Protein AF-A0A6G6K935-F1 (afdb_monomer_lite)

Sequence (122 aa):
MTDWNPKEVAKFFATAPEMPYEEDAEFRFQFQVREAHAELRVSPFNELVLVTLWITKPEECLAHWAFDCVRIRICEDEDEDEDYLAMESTTERRPGALQNSFAIAKRDDIYSIHAGSMRTPA

Radius of gyration: 14.2 Å; chains: 1; bounding box: 38×35×36 Å

Secondary structure (DSSP, 8-state):
-----HHHHHHHHT----PPPSSS--EEEEEEETTEEEEEEEEEETTEEEEEEEEEETTEEEEEEEEEESEEEEE--TTTS-EEEEEE--S---TT-S-SEEEEEEETTEEEEEES------

pLDDT: mean 74.0, std 15.85, range [31.44, 91.81]

Foldseek 3Di:
DAPDDLVVVCVVLVHDFPADDPDFGKTWGWAAADQWIKIWIWTDDPQWIWIKMWTDDPVDTPDIDIDTWRYWDWDDDPPPQKIKTKTADPPDDPPPHDFGIKIWIDDPRHIDIGTHDPPPDD

Structure (mmCIF, N/CA/C/O backbone):
data_AF-A0A6G6K935-F1
#
_entry.id   AF-A0A6G6K935-F1
#
loop_
_atom_site.group_PDB
_atom_site.id
_atom_site.type_symbol
_atom_site.label_atom_id
_atom_site.label_alt_id
_atom_site.label_comp_id
_atom_site.label_asym_id
_atom_site.label_entity_id
_atom_site.label_seq_id
_atom_site.pdbx_PDB_ins_code
_atom_site.Cartn_x
_atom_site.Cartn_y
_atom_site.Cartn_z
_atom_site.occupancy
_atom_site.B_iso_or_equiv
_atom_site.auth_seq_id
_atom_site.auth_comp_id
_atom_site.auth_asym_id
_atom_site.auth_atom_id
_atom_site.pdbx_PDB_model_num
ATOM 1 N N . MET A 1 1 ? 9.578 0.826 -17.542 1.00 50.34 1 MET A N 1
ATOM 2 C CA . MET A 1 1 ? 9.761 1.688 -16.357 1.00 50.34 1 MET A CA 1
ATOM 3 C C . MET A 1 1 ? 8.423 1.772 -15.655 1.00 50.34 1 MET A C 1
ATOM 5 O O . MET A 1 1 ? 7.438 2.080 -16.315 1.00 50.34 1 MET A O 1
ATOM 9 N N . THR A 1 2 ? 8.370 1.401 -14.381 1.00 57.56 2 THR A N 1
ATOM 10 C CA . THR A 1 2 ? 7.167 1.525 -13.553 1.00 57.56 2 THR A CA 1
ATOM 11 C C . THR A 1 2 ? 6.910 3.003 -13.278 1.00 57.56 2 THR A C 1
ATOM 13 O O . THR A 1 2 ? 7.777 3.683 -12.735 1.00 57.56 2 THR A O 1
ATOM 16 N N . ASP A 1 3 ? 5.752 3.494 -13.696 1.00 67.69 3 ASP A N 1
ATOM 17 C CA . ASP A 1 3 ? 5.346 4.892 -13.560 1.00 67.69 3 ASP A CA 1
ATOM 18 C C . ASP A 1 3 ? 4.768 5.094 -12.154 1.00 67.69 3 ASP A C 1
ATOM 20 O O . ASP A 1 3 ? 3.588 4.836 -11.928 1.00 67.69 3 ASP A O 1
ATOM 24 N N . TRP A 1 4 ? 5.627 5.389 -11.175 1.00 78.94 4 TRP A N 1
ATOM 25 C CA . TRP A 1 4 ? 5.208 5.724 -9.815 1.00 78.94 4 TRP A CA 1
ATOM 26 C C . TRP A 1 4 ? 6.165 6.733 -9.179 1.00 78.94 4 TRP A C 1
ATOM 28 O O . TRP A 1 4 ? 7.361 6.752 -9.481 1.00 78.94 4 TRP A O 1
ATOM 38 N N . ASN A 1 5 ? 5.639 7.561 -8.277 1.00 82.81 5 ASN A N 1
ATOM 39 C CA . ASN A 1 5 ? 6.396 8.599 -7.590 1.00 82.81 5 ASN A CA 1
ATOM 40 C C . ASN A 1 5 ? 6.215 8.473 -6.068 1.00 82.81 5 ASN A C 1
ATOM 42 O O . ASN A 1 5 ? 5.120 8.731 -5.559 1.00 82.81 5 ASN A O 1
ATOM 46 N N . PRO A 1 6 ? 7.270 8.143 -5.302 1.00 81.88 6 PRO A N 1
ATOM 47 C CA . PRO A 1 6 ? 7.160 7.962 -3.855 1.00 81.88 6 PRO A CA 1
ATOM 48 C C . PRO A 1 6 ? 6.698 9.225 -3.119 1.00 81.88 6 PRO A C 1
ATOM 50 O O . PRO A 1 6 ? 6.083 9.115 -2.062 1.00 81.88 6 PRO A O 1
ATOM 53 N N . LYS A 1 7 ? 6.943 10.427 -3.666 1.00 83.19 7 LYS A N 1
ATOM 54 C CA . LYS A 1 7 ? 6.465 11.682 -3.062 1.00 83.19 7 LYS A CA 1
ATOM 55 C C . LYS A 1 7 ? 4.952 11.836 -3.173 1.00 83.19 7 LYS A C 1
ATOM 57 O O . LYS A 1 7 ? 4.332 12.357 -2.252 1.00 83.19 7 LYS A O 1
ATOM 62 N N . GLU A 1 8 ? 4.366 11.394 -4.281 1.00 85.38 8 GLU A N 1
ATOM 63 C CA . GLU A 1 8 ? 2.916 11.441 -4.475 1.00 85.38 8 GLU A CA 1
ATOM 64 C C . GLU A 1 8 ? 2.227 10.397 -3.594 1.00 85.38 8 GLU A C 1
ATOM 66 O O . GLU A 1 8 ? 1.247 10.714 -2.928 1.00 85.38 8 GLU A O 1
ATOM 71 N N . VAL A 1 9 ? 2.810 9.199 -3.471 1.00 86.44 9 VAL A N 1
ATOM 72 C CA . VAL A 1 9 ? 2.328 8.169 -2.532 1.00 86.44 9 VAL A CA 1
ATOM 73 C C . VAL A 1 9 ? 2.436 8.646 -1.076 1.00 86.44 9 VAL A C 1
ATOM 75 O O . VAL A 1 9 ? 1.494 8.493 -0.304 1.00 86.44 9 VAL A O 1
ATOM 78 N N . ALA A 1 10 ? 3.537 9.305 -0.695 1.00 85.50 10 ALA A N 1
ATOM 79 C CA . ALA A 1 10 ? 3.672 9.908 0.634 1.00 85.50 10 ALA A CA 1
ATOM 80 C C . ALA A 1 10 ? 2.612 10.996 0.889 1.00 85.50 10 ALA A C 1
ATOM 82 O O . ALA A 1 10 ? 2.045 11.063 1.981 1.00 85.50 10 ALA A O 1
ATOM 83 N N . LYS A 1 11 ? 2.314 11.825 -0.125 1.00 85.69 11 LYS A N 1
ATOM 84 C CA . LYS A 1 11 ? 1.252 12.842 -0.064 1.00 85.69 11 LYS A CA 1
ATOM 85 C C . LYS A 1 11 ? -0.120 12.195 0.142 1.00 85.69 11 LYS A C 1
ATOM 87 O O . LYS A 1 11 ? -0.864 12.668 0.997 1.00 85.69 11 LYS A O 1
ATOM 92 N N . PHE A 1 12 ? -0.422 11.111 -0.576 1.00 86.31 12 PHE A N 1
ATOM 93 C CA . PHE A 1 12 ? -1.666 10.350 -0.425 1.00 86.31 12 PHE A CA 1
ATOM 94 C C . PHE A 1 12 ? -1.874 9.895 1.029 1.00 86.31 12 PHE A C 1
ATOM 96 O O . PHE A 1 12 ? -2.902 10.203 1.640 1.00 86.31 12 PHE A O 1
ATOM 103 N N . PHE A 1 13 ? -0.855 9.266 1.627 1.00 86.56 13 PHE A N 1
ATOM 104 C CA . PHE A 1 13 ? -0.921 8.787 3.011 1.00 86.56 13 PHE A CA 1
ATOM 105 C C . PHE A 1 13 ? -0.788 9.883 4.081 1.00 86.56 13 PHE A C 1
ATOM 107 O O . PHE A 1 13 ? -0.928 9.591 5.267 1.00 86.56 13 PHE A O 1
ATOM 114 N N . ALA A 1 14 ? -0.521 11.136 3.690 1.00 83.62 14 ALA A N 1
ATOM 115 C CA . ALA A 1 14 ? -0.156 12.228 4.597 1.00 83.62 14 ALA A CA 1
ATOM 116 C C . ALA A 1 14 ? 1.016 11.868 5.541 1.00 83.62 14 ALA A C 1
ATOM 118 O O . ALA A 1 14 ? 1.120 12.375 6.659 1.00 83.62 14 ALA A O 1
ATOM 119 N N . THR A 1 15 ? 1.915 10.993 5.086 1.00 75.75 15 THR A N 1
ATOM 120 C CA . THR A 1 15 ? 3.090 10.544 5.840 1.00 75.75 15 THR A CA 1
ATOM 1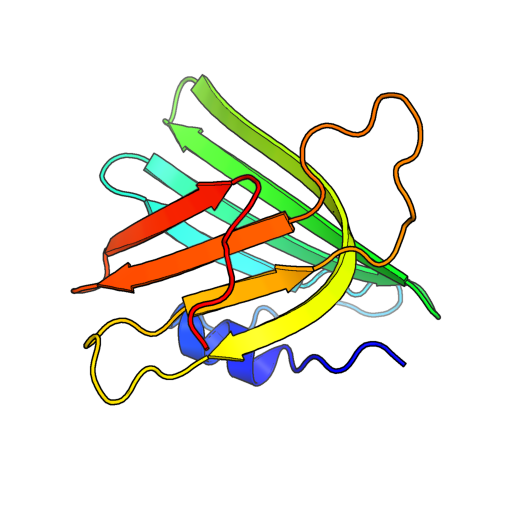21 C C . THR A 1 15 ? 4.324 11.334 5.427 1.00 75.75 15 THR A C 1
ATOM 123 O O . THR A 1 15 ? 4.506 11.647 4.248 1.00 75.75 15 THR A O 1
ATOM 126 N N . ALA A 1 16 ? 5.221 11.614 6.375 1.00 63.59 16 ALA A N 1
ATOM 127 C CA . ALA A 1 16 ? 6.549 12.105 6.026 1.00 63.59 16 ALA A CA 1
ATOM 128 C C . ALA A 1 16 ? 7.269 11.040 5.175 1.00 63.59 16 ALA A C 1
ATOM 130 O O . ALA A 1 16 ? 7.180 9.857 5.506 1.00 63.59 16 ALA A O 1
ATOM 131 N N . PRO A 1 17 ? 7.966 11.415 4.089 1.00 55.97 17 PRO A N 1
ATOM 132 C CA . PRO A 1 17 ? 8.732 10.450 3.320 1.00 55.97 17 PRO A CA 1
ATOM 133 C C . PRO A 1 17 ? 9.874 9.928 4.196 1.00 55.97 17 PRO A C 1
ATOM 135 O O . PRO A 1 17 ? 10.844 10.647 4.448 1.00 55.97 17 PRO A O 1
ATOM 138 N N . GLU A 1 18 ? 9.768 8.686 4.666 1.00 61.12 18 GLU A N 1
ATOM 139 C CA . GLU A 1 18 ? 10.925 7.959 5.181 1.00 61.12 18 GLU A CA 1
ATOM 140 C C . GLU A 1 18 ? 11.854 7.728 3.985 1.00 61.12 18 GLU A C 1
ATOM 142 O O . GLU A 1 18 ? 11.595 6.882 3.131 1.00 61.12 18 GLU A O 1
ATOM 147 N N . MET A 1 19 ? 12.880 8.575 3.836 1.00 56.97 19 MET A N 1
ATOM 148 C CA . MET A 1 19 ? 13.851 8.411 2.757 1.00 56.97 19 MET A CA 1
ATOM 149 C C . MET A 1 19 ? 14.629 7.113 2.995 1.00 56.97 19 MET A C 1
ATOM 151 O O . MET A 1 19 ? 15.218 6.967 4.071 1.00 56.97 19 MET A O 1
ATOM 155 N N . PRO A 1 20 ? 14.660 6.184 2.027 1.00 59.00 20 PRO A N 1
ATOM 156 C CA . PRO A 1 20 ? 15.445 4.974 2.180 1.00 59.00 20 PRO A CA 1
ATOM 157 C C . PRO A 1 20 ? 16.942 5.301 2.262 1.00 59.00 20 PRO A C 1
ATOM 159 O O . PRO A 1 20 ? 17.441 6.189 1.567 1.00 59.00 20 PRO A O 1
ATOM 162 N N . TYR A 1 21 ? 17.655 4.557 3.109 1.00 48.34 21 TYR A N 1
ATOM 163 C CA . TYR A 1 21 ? 19.112 4.445 3.041 1.00 48.34 21 TYR A CA 1
ATOM 164 C C . TYR A 1 21 ? 19.490 3.672 1.760 1.00 48.34 21 TYR A C 1
ATOM 166 O O . TYR A 1 21 ? 18.737 2.810 1.316 1.00 48.34 21 TYR A O 1
ATOM 174 N N . GLU A 1 22 ? 20.609 4.042 1.135 1.00 59.47 22 GLU A N 1
ATOM 175 C CA . GLU A 1 22 ? 21.026 3.616 -0.211 1.00 59.47 22 GLU A CA 1
ATOM 176 C C . GLU A 1 22 ? 21.043 2.086 -0.466 1.00 59.47 22 GLU A C 1
ATOM 178 O O . GLU A 1 22 ? 21.211 1.275 0.440 1.00 59.47 22 GLU A O 1
ATOM 183 N N . GLU A 1 23 ? 20.916 1.755 -1.760 1.00 52.12 23 GLU A N 1
ATOM 184 C CA . GLU A 1 23 ? 21.012 0.458 -2.471 1.00 52.12 23 GLU A CA 1
ATOM 185 C C . GLU A 1 23 ? 19.824 -0.525 -2.403 1.00 52.12 23 GLU A C 1
ATOM 187 O O . GLU A 1 23 ? 19.498 -1.094 -3.443 1.00 52.12 23 GLU A O 1
ATOM 192 N N . ASP A 1 24 ? 19.077 -0.612 -1.298 1.00 57.94 24 ASP A N 1
ATOM 193 C CA . ASP A 1 24 ? 17.852 -1.438 -1.186 1.00 57.94 24 ASP A CA 1
ATOM 194 C C . ASP A 1 24 ? 16.634 -0.563 -0.853 1.00 57.94 24 ASP A C 1
ATOM 196 O O . ASP A 1 24 ? 16.039 -0.673 0.219 1.00 57.94 24 ASP A O 1
ATOM 200 N N . ALA A 1 25 ? 16.300 0.373 -1.746 1.00 72.56 25 ALA A N 1
ATOM 201 C CA . ALA A 1 25 ? 15.385 1.480 -1.466 1.00 72.56 25 ALA A CA 1
ATOM 202 C C . ALA A 1 25 ? 13.912 1.064 -1.244 1.00 72.56 25 ALA A C 1
ATOM 204 O O . ALA A 1 25 ? 13.049 1.348 -2.065 1.00 72.56 25 ALA A O 1
ATOM 205 N N . GLU A 1 26 ? 13.600 0.407 -0.128 1.00 82.69 26 GLU A N 1
ATOM 206 C CA . GLU A 1 26 ? 12.236 0.124 0.316 1.00 82.69 26 GLU A CA 1
ATOM 207 C C . GLU A 1 26 ? 11.591 1.393 0.885 1.00 82.69 26 GLU A C 1
ATOM 209 O O . GLU A 1 26 ? 12.075 1.990 1.847 1.00 82.69 26 GLU A O 1
ATOM 214 N N . PHE A 1 27 ? 10.462 1.792 0.306 1.00 84.56 27 PHE A N 1
ATOM 215 C CA . PHE A 1 27 ? 9.638 2.884 0.807 1.00 84.56 27 PHE A CA 1
ATOM 216 C C . PHE A 1 27 ? 8.547 2.319 1.704 1.00 84.56 27 PHE A C 1
ATOM 218 O O . PHE A 1 27 ? 7.800 1.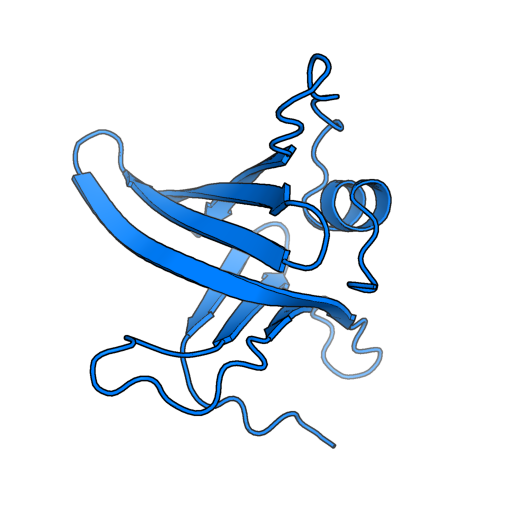438 1.280 1.00 84.56 27 PHE A O 1
ATOM 225 N N . ARG A 1 28 ? 8.441 2.838 2.928 1.00 88.19 28 ARG A N 1
ATOM 226 C CA . ARG A 1 28 ? 7.458 2.402 3.924 1.00 88.19 28 ARG A CA 1
ATOM 227 C C . ARG A 1 28 ? 6.425 3.500 4.152 1.00 88.19 28 ARG A C 1
ATOM 229 O O . ARG A 1 28 ? 6.779 4.651 4.388 1.00 88.19 28 ARG A O 1
ATOM 236 N N . PHE A 1 29 ? 5.152 3.131 4.105 1.00 87.69 29 PHE A N 1
ATOM 237 C CA . PHE A 1 29 ? 4.020 4.021 4.342 1.00 87.69 29 PHE A CA 1
ATOM 238 C C . PHE A 1 29 ? 3.116 3.398 5.403 1.00 87.69 29 PHE A C 1
ATOM 240 O O . PHE A 1 29 ? 2.596 2.299 5.214 1.00 87.69 29 PHE A O 1
ATOM 247 N N . GLN A 1 30 ? 2.939 4.089 6.527 1.00 89.44 30 GLN A N 1
ATOM 248 C CA . GLN A 1 30 ? 2.104 3.633 7.638 1.00 89.44 30 GLN A CA 1
ATOM 249 C C . GLN A 1 30 ? 0.822 4.458 7.715 1.00 89.44 30 GLN A C 1
ATOM 251 O O . GLN A 1 30 ? 0.872 5.685 7.687 1.00 89.44 30 GLN A O 1
ATOM 256 N N . PHE A 1 31 ? -0.325 3.793 7.825 1.00 89.56 31 PHE A N 1
ATOM 257 C CA . PHE A 1 31 ? -1.638 4.439 7.847 1.00 89.56 31 PHE A CA 1
ATOM 258 C C . PHE A 1 31 ? -2.660 3.635 8.668 1.00 89.56 31 PHE A C 1
ATOM 260 O O . PHE A 1 31 ? -2.369 2.533 9.131 1.00 89.56 31 PHE A O 1
ATOM 267 N N . GLN A 1 32 ? -3.849 4.201 8.906 1.00 88.81 32 GLN A N 1
ATOM 268 C CA . GLN A 1 32 ? -4.903 3.584 9.725 1.00 88.81 32 GLN A CA 1
ATOM 269 C C . GLN A 1 32 ? -6.047 3.041 8.865 1.00 88.81 32 GLN A C 1
ATOM 271 O O . GLN A 1 32 ? -6.652 3.762 8.076 1.00 88.81 32 GLN A O 1
ATOM 276 N N . VAL A 1 33 ? -6.402 1.777 9.066 1.00 87.38 33 VAL A N 1
ATOM 277 C CA . VAL A 1 33 ? -7.578 1.141 8.464 1.00 87.38 33 VAL A CA 1
ATOM 278 C C . VAL A 1 33 ? -8.559 0.842 9.590 1.00 87.38 33 VAL A C 1
ATOM 280 O O . VAL A 1 33 ? -8.486 -0.198 10.247 1.00 87.38 33 VAL A O 1
ATOM 283 N N . ARG A 1 34 ? -9.491 1.771 9.834 1.00 86.75 34 ARG A N 1
ATOM 284 C CA . ARG A 1 34 ? -10.431 1.727 10.971 1.00 86.75 34 ARG A CA 1
ATOM 285 C C . ARG A 1 34 ? -9.693 1.592 12.313 1.00 86.75 34 ARG A C 1
ATOM 287 O O . ARG A 1 34 ? -9.067 2.541 12.756 1.00 86.75 34 ARG A O 1
ATOM 294 N N . GLU A 1 35 ? -9.772 0.426 12.954 1.00 87.25 35 GLU A N 1
ATOM 295 C CA . GLU A 1 35 ? -9.132 0.115 14.243 1.00 87.25 35 GLU A CA 1
ATOM 296 C C . GLU A 1 35 ? -7.820 -0.676 14.087 1.00 87.25 35 GLU A C 1
ATOM 298 O O . GLU A 1 35 ? -7.348 -1.294 15.045 1.00 87.25 35 GLU A O 1
ATOM 303 N N . ALA A 1 36 ? -7.285 -0.767 12.869 1.00 89.06 36 ALA A N 1
ATOM 304 C CA . ALA A 1 36 ? -6.089 -1.534 12.557 1.00 89.06 36 ALA A CA 1
ATOM 305 C C . ALA A 1 36 ? -5.004 -0.645 11.947 1.00 89.06 36 ALA A C 1
ATOM 307 O O . ALA A 1 36 ? -5.282 0.290 11.195 1.00 89.06 36 ALA A O 1
ATOM 308 N N . HIS A 1 37 ? -3.754 -0.991 12.230 1.00 91.38 37 HIS A N 1
ATOM 309 C CA . HIS A 1 37 ? -2.594 -0.393 11.592 1.00 91.38 37 HIS A CA 1
ATOM 310 C C . HIS A 1 37 ? -2.370 -1.053 10.237 1.00 91.38 37 HIS A C 1
ATOM 312 O O . HIS A 1 37 ? -2.460 -2.273 10.116 1.00 91.38 37 HIS A O 1
ATOM 318 N N . ALA A 1 38 ? -2.053 -0.258 9.225 1.00 91.00 38 ALA A N 1
ATOM 319 C CA . ALA A 1 38 ? -1.633 -0.753 7.931 1.00 91.00 38 ALA A CA 1
ATOM 320 C C . ALA A 1 38 ? -0.234 -0.246 7.584 1.00 91.00 38 ALA A C 1
ATOM 322 O O . ALA A 1 38 ? 0.124 0.895 7.879 1.00 91.00 38 ALA A O 1
ATOM 323 N N . GLU A 1 39 ? 0.556 -1.111 6.959 1.00 91.56 39 GLU A N 1
ATOM 324 C CA . GLU A 1 39 ? 1.887 -0.790 6.459 1.00 91.56 39 GLU A CA 1
ATOM 325 C C . GLU A 1 39 ? 1.987 -1.228 5.002 1.00 91.56 39 GLU A C 1
ATOM 327 O O . GLU A 1 39 ? 1.862 -2.412 4.700 1.00 91.56 39 GLU A O 1
ATOM 332 N N . LEU A 1 40 ? 2.210 -0.271 4.104 1.00 90.38 40 LEU A N 1
ATOM 333 C CA . LEU A 1 40 ? 2.531 -0.510 2.705 1.00 90.38 40 LEU A CA 1
ATOM 334 C C . LEU A 1 40 ? 4.036 -0.344 2.512 1.00 90.38 40 LEU A C 1
ATOM 336 O O . LEU A 1 40 ? 4.606 0.687 2.864 1.00 90.38 40 LEU A O 1
ATOM 340 N N . ARG A 1 41 ? 4.673 -1.345 1.918 1.00 89.06 41 ARG A N 1
ATOM 341 C CA . ARG A 1 41 ? 6.073 -1.319 1.514 1.00 89.06 41 ARG A CA 1
ATOM 342 C C . ARG A 1 41 ? 6.180 -1.439 0.009 1.00 89.06 41 ARG A C 1
ATOM 344 O O . ARG A 1 41 ? 5.519 -2.284 -0.595 1.00 89.06 41 ARG A O 1
ATOM 351 N N . VAL A 1 42 ? 7.005 -0.586 -0.580 1.00 87.44 42 VAL A N 1
ATOM 352 C CA . VAL A 1 42 ? 7.238 -0.526 -2.020 1.00 87.44 42 VAL A CA 1
ATOM 353 C C . VAL A 1 42 ? 8.737 -0.605 -2.265 1.00 87.44 42 VAL A C 1
ATOM 355 O O . VAL A 1 42 ? 9.469 0.325 -1.932 1.00 87.44 42 VAL A O 1
ATOM 358 N N . SER A 1 43 ? 9.190 -1.707 -2.853 1.00 85.62 43 SER A N 1
ATOM 359 C CA . SER A 1 43 ? 10.604 -1.971 -3.127 1.00 85.62 43 SER A CA 1
ATOM 360 C C . SER A 1 43 ? 10.834 -1.983 -4.645 1.00 85.62 43 SER A C 1
ATOM 362 O O . SER A 1 43 ? 10.428 -2.934 -5.320 1.00 85.62 43 SER A O 1
ATOM 364 N N . PRO A 1 44 ? 11.438 -0.932 -5.226 1.00 80.56 44 PRO A N 1
ATOM 365 C CA . PRO A 1 44 ? 11.794 -0.896 -6.634 1.00 80.56 44 PRO A CA 1
ATOM 366 C C . PRO A 1 44 ? 13.046 -1.751 -6.889 1.00 80.56 44 PRO A C 1
ATOM 368 O O . PRO A 1 44 ? 14.124 -1.470 -6.375 1.00 80.56 44 PRO A O 1
ATOM 371 N N . PHE A 1 45 ? 12.911 -2.773 -7.729 1.00 74.88 45 PHE A N 1
ATOM 372 C CA . PHE A 1 45 ? 13.974 -3.676 -8.170 1.00 74.88 45 PHE A CA 1
ATOM 373 C C . PHE A 1 45 ? 14.130 -3.607 -9.694 1.00 74.88 45 PHE A C 1
ATOM 375 O O . PHE A 1 45 ? 13.450 -4.330 -10.419 1.00 74.88 45 PHE A O 1
ATOM 382 N N . ASN A 1 46 ? 15.055 -2.785 -10.201 1.00 70.12 46 ASN A N 1
ATOM 383 C CA . ASN A 1 46 ? 15.331 -2.610 -11.638 1.00 70.12 46 ASN A CA 1
ATOM 384 C C . ASN A 1 46 ? 14.060 -2.377 -12.496 1.00 70.12 46 ASN A C 1
ATOM 386 O O . ASN A 1 46 ? 13.621 -1.242 -12.658 1.00 70.12 46 ASN A O 1
ATOM 390 N N . GLU A 1 47 ? 13.474 -3.439 -13.060 1.00 68.00 47 GLU A N 1
ATOM 391 C CA . GLU A 1 47 ? 12.287 -3.408 -13.931 1.00 68.00 47 GLU A CA 1
ATOM 392 C C . GLU A 1 47 ? 10.976 -3.803 -13.224 1.00 68.00 47 GLU A C 1
ATOM 394 O O . GLU A 1 47 ? 9.912 -3.788 -13.845 1.00 68.00 47 GLU A O 1
ATOM 399 N N . LEU A 1 48 ? 11.043 -4.151 -11.939 1.00 70.88 48 LEU A N 1
ATOM 400 C CA . LEU A 1 48 ? 9.948 -4.684 -11.135 1.00 70.88 48 LEU A CA 1
ATOM 401 C C . LEU A 1 48 ? 9.775 -3.857 -9.859 1.00 70.88 48 LEU A C 1
ATOM 403 O O . LEU A 1 48 ? 10.746 -3.346 -9.311 1.00 70.88 48 LEU A O 1
ATOM 407 N N . VAL A 1 49 ? 8.549 -3.730 -9.361 1.00 80.81 49 VAL A N 1
ATOM 408 C CA . VAL A 1 49 ? 8.276 -3.111 -8.061 1.00 80.81 49 VAL A CA 1
ATOM 409 C C . VAL A 1 49 ? 7.587 -4.147 -7.191 1.00 80.81 49 VAL A C 1
ATOM 411 O O . VAL A 1 49 ? 6.485 -4.578 -7.503 1.00 80.81 49 VAL A O 1
ATOM 414 N N . LEU A 1 50 ? 8.216 -4.567 -6.098 1.00 83.25 50 LEU A N 1
ATOM 415 C CA . LEU A 1 50 ? 7.556 -5.434 -5.129 1.00 83.25 50 LEU A CA 1
ATOM 416 C C . LEU A 1 50 ? 6.705 -4.566 -4.206 1.00 83.25 50 LEU A C 1
ATOM 418 O O . LEU A 1 50 ? 7.217 -3.649 -3.564 1.00 83.25 50 LEU A O 1
ATOM 422 N N . VAL A 1 51 ? 5.410 -4.858 -4.139 1.00 85.81 51 VAL A N 1
ATOM 423 C CA . VAL A 1 51 ? 4.499 -4.222 -3.189 1.00 85.81 51 VAL A CA 1
ATOM 424 C C . VAL A 1 51 ? 4.118 -5.236 -2.133 1.00 85.81 51 VAL A C 1
ATOM 426 O O . VAL A 1 51 ? 3.670 -6.335 -2.460 1.00 85.81 51 VAL A O 1
ATOM 429 N N . THR A 1 52 ? 4.250 -4.839 -0.871 1.00 87.25 52 THR A N 1
ATOM 430 C CA . THR A 1 52 ? 3.777 -5.630 0.259 1.00 87.25 52 THR A CA 1
ATOM 431 C C . THR A 1 52 ? 2.913 -4.782 1.182 1.00 87.25 52 THR A C 1
ATOM 433 O O . THR A 1 52 ? 3.292 -3.674 1.540 1.00 87.25 52 THR A O 1
ATOM 436 N N . LEU A 1 53 ? 1.741 -5.281 1.558 1.00 89.06 53 LEU A N 1
ATOM 437 C CA . LEU A 1 53 ? 0.780 -4.611 2.425 1.00 89.06 53 LEU A CA 1
ATOM 438 C C . LEU A 1 53 ? 0.451 -5.515 3.609 1.00 89.06 53 LEU A C 1
ATOM 440 O O . LEU A 1 53 ? 0.028 -6.655 3.417 1.00 89.06 53 LEU A O 1
ATOM 444 N N . TRP A 1 54 ? 0.566 -4.979 4.817 1.00 90.69 54 TRP A N 1
ATOM 445 C CA . TRP A 1 54 ? 0.127 -5.620 6.053 1.00 90.69 54 TRP A CA 1
ATOM 446 C C . TRP A 1 54 ? -1.002 -4.822 6.689 1.00 90.69 54 TRP A C 1
ATOM 448 O O . TRP A 1 54 ? -0.945 -3.597 6.709 1.00 90.69 54 TRP A O 1
ATOM 458 N N . ILE A 1 55 ? -1.987 -5.521 7.256 1.00 89.94 55 ILE A N 1
ATOM 459 C CA . ILE A 1 55 ? -2.981 -4.961 8.176 1.00 89.94 55 ILE A CA 1
ATOM 460 C C . ILE A 1 55 ? -2.861 -5.716 9.498 1.00 89.94 55 ILE A C 1
ATOM 462 O O . ILE A 1 55 ? -3.068 -6.930 9.541 1.00 89.94 55 ILE A O 1
ATOM 4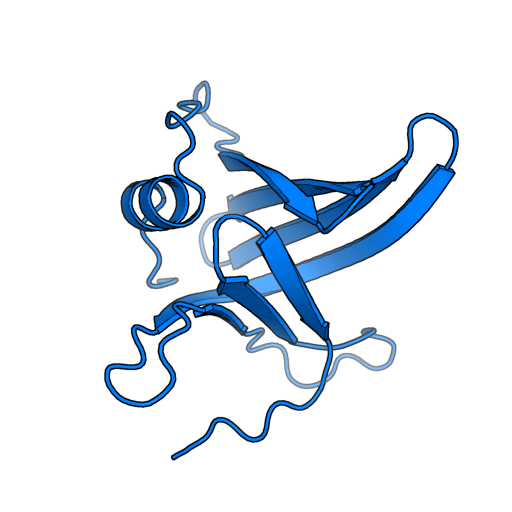66 N N . THR A 1 56 ? -2.546 -5.014 10.580 1.00 91.81 56 THR A N 1
ATOM 467 C CA . THR A 1 56 ? -2.271 -5.601 11.892 1.00 91.81 56 THR A CA 1
ATOM 468 C C . THR A 1 56 ? -3.028 -4.882 13.010 1.00 91.81 56 THR A C 1
ATOM 470 O O . THR A 1 56 ? -3.209 -3.664 13.012 1.00 91.81 56 THR A O 1
ATOM 473 N N . LYS A 1 57 ? -3.475 -5.657 13.998 1.00 91.62 57 LYS A N 1
ATOM 474 C CA . LYS A 1 57 ? -3.806 -5.190 15.351 1.00 91.62 57 LYS A CA 1
ATOM 475 C C . LYS A 1 57 ? -2.648 -5.581 16.288 1.00 91.62 57 LYS A C 1
ATOM 477 O O . LYS A 1 57 ? -1.837 -6.423 15.902 1.00 91.62 57 LYS A O 1
ATOM 482 N N . PRO A 1 58 ? -2.534 -5.010 17.505 1.00 87.31 58 PRO A N 1
ATOM 483 C CA . PRO A 1 58 ? -1.390 -5.260 18.393 1.00 87.31 58 PRO A CA 1
ATOM 484 C C . PRO A 1 58 ? -1.056 -6.740 18.639 1.00 87.31 58 PRO A C 1
ATOM 486 O O . PRO A 1 58 ? 0.106 -7.073 18.847 1.00 87.31 58 PRO A O 1
ATOM 489 N N . GLU A 1 59 ? -2.058 -7.622 18.592 1.00 89.62 59 GLU A N 1
ATOM 490 C CA . GLU A 1 59 ? -1.910 -9.050 18.899 1.00 89.62 59 GLU A CA 1
ATOM 491 C C . GLU A 1 59 ? -2.103 -9.974 17.683 1.00 89.62 59 GLU A C 1
ATOM 493 O O . GLU A 1 59 ? -1.916 -11.183 17.803 1.00 89.62 59 GLU A O 1
ATOM 498 N N . GLU A 1 60 ? -2.464 -9.445 16.507 1.00 88.56 60 GLU A N 1
ATOM 499 C CA . GLU A 1 60 ? -2.801 -10.276 15.344 1.00 88.56 60 GLU A CA 1
ATOM 500 C C . GLU A 1 60 ? -2.531 -9.598 13.992 1.00 88.56 60 GLU A C 1
ATOM 502 O O . GLU A 1 60 ? -2.715 -8.394 13.810 1.00 88.56 60 GLU A O 1
ATOM 507 N N . CYS A 1 61 ? -2.134 -10.402 13.002 1.00 87.94 61 CYS A N 1
ATOM 508 C CA . CYS A 1 61 ? -2.111 -9.994 11.599 1.00 87.94 61 CYS A CA 1
ATOM 509 C C . CYS A 1 61 ? -3.467 -10.323 10.968 1.00 87.94 6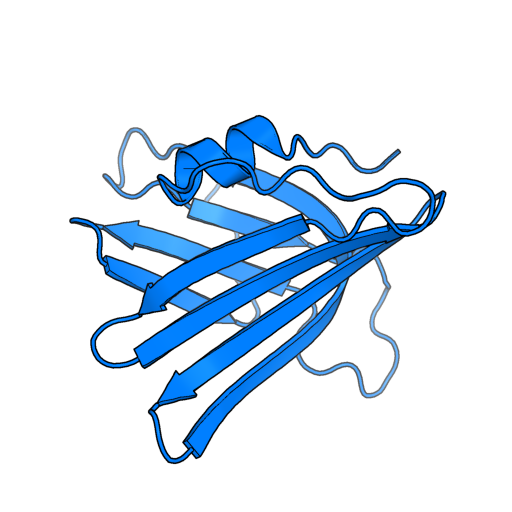1 CYS A C 1
ATOM 511 O O . CYS A 1 61 ? -3.835 -11.493 10.881 1.00 87.94 61 CYS A O 1
ATOM 513 N N . LEU A 1 62 ? -4.203 -9.296 10.540 1.00 86.06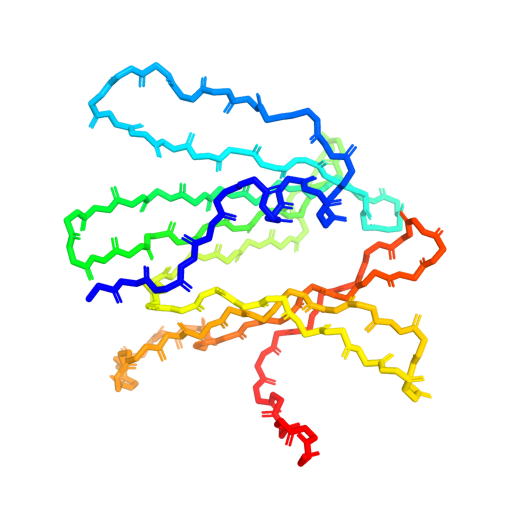 62 LEU A N 1
ATOM 514 C CA . LEU A 1 62 ? -5.539 -9.438 9.958 1.00 86.06 62 LEU A CA 1
ATOM 515 C C . LEU A 1 62 ? -5.477 -9.810 8.477 1.00 86.06 62 LEU A C 1
ATOM 517 O O . LEU A 1 62 ? -6.278 -10.615 8.005 1.00 86.06 62 LEU A O 1
ATOM 521 N N . ALA A 1 63 ? -4.546 -9.208 7.737 1.00 85.38 63 ALA A N 1
ATOM 522 C CA . ALA A 1 63 ? -4.367 -9.479 6.319 1.00 85.38 63 ALA A CA 1
ATOM 523 C C . ALA A 1 63 ? -2.955 -9.124 5.847 1.00 85.38 63 ALA A C 1
ATOM 525 O O . ALA A 1 63 ? -2.285 -8.257 6.413 1.00 85.38 63 ALA A O 1
ATOM 526 N N . HIS A 1 64 ? -2.521 -9.797 4.785 1.00 86.75 64 HIS A N 1
ATOM 527 C CA . HIS A 1 64 ? -1.217 -9.599 4.173 1.00 86.75 64 HIS A CA 1
ATOM 528 C C . HIS A 1 64 ? -1.291 -9.878 2.667 1.00 86.75 64 HIS A C 1
ATOM 530 O O . HIS A 1 64 ? -1.769 -10.939 2.261 1.00 86.75 64 HIS A O 1
ATOM 536 N N . TRP A 1 65 ? -0.786 -8.947 1.857 1.00 84.12 65 TRP A N 1
ATOM 537 C CA . TRP A 1 65 ? -0.628 -9.092 0.408 1.00 84.12 65 TRP A CA 1
ATOM 538 C C . TRP A 1 65 ? 0.815 -8.804 0.018 1.00 84.12 65 TRP A C 1
ATOM 540 O O . TRP A 1 65 ? 1.382 -7.827 0.490 1.00 84.12 65 TRP A O 1
ATOM 550 N N . ALA A 1 66 ? 1.378 -9.609 -0.880 1.00 84.25 66 ALA A N 1
ATOM 551 C CA . ALA A 1 66 ? 2.686 -9.376 -1.486 1.00 84.25 66 ALA A CA 1
ATOM 552 C C . ALA A 1 66 ? 2.614 -9.755 -2.968 1.00 84.25 66 ALA A C 1
ATOM 554 O O . ALA A 1 66 ? 2.255 -10.893 -3.282 1.00 84.25 66 ALA A O 1
ATOM 555 N N . PHE A 1 67 ? 2.926 -8.834 -3.881 1.00 77.31 67 PHE A N 1
ATOM 556 C CA . PHE A 1 67 ? 2.978 -9.148 -5.311 1.00 77.31 67 PHE A CA 1
ATOM 557 C C . PHE A 1 67 ? 3.886 -8.218 -6.107 1.00 77.31 67 PHE A C 1
ATOM 559 O O . PHE A 1 67 ? 4.171 -7.080 -5.729 1.00 77.31 67 PHE A O 1
ATOM 566 N N . ASP A 1 68 ? 4.280 -8.734 -7.268 1.00 79.31 68 ASP A N 1
ATOM 567 C CA . ASP A 1 68 ? 4.998 -8.010 -8.304 1.00 79.31 68 ASP A CA 1
ATOM 568 C C . ASP A 1 68 ? 4.060 -6.976 -8.940 1.00 79.31 68 ASP A C 1
ATOM 570 O O . ASP A 1 68 ? 3.158 -7.302 -9.720 1.00 79.31 68 ASP A O 1
ATOM 574 N N . CYS A 1 69 ? 4.253 -5.720 -8.567 1.00 73.88 69 CYS A N 1
ATOM 575 C CA . CYS A 1 69 ? 3.552 -4.566 -9.088 1.00 73.88 69 CYS A CA 1
ATOM 576 C C . CYS A 1 69 ? 4.348 -3.950 -10.239 1.00 73.88 69 CYS A C 1
ATOM 578 O O . CYS A 1 69 ? 5.579 -3.920 -10.269 1.00 73.88 69 CYS A O 1
ATOM 580 N N . VAL A 1 70 ? 3.618 -3.424 -11.205 1.00 68.88 70 VAL A N 1
ATOM 581 C CA . VAL A 1 70 ? 4.189 -2.765 -12.387 1.00 68.88 70 VAL A CA 1
ATOM 582 C C . VAL A 1 70 ? 3.705 -1.340 -12.543 1.00 68.88 70 VAL A C 1
ATOM 584 O O . VAL A 1 70 ? 4.244 -0.580 -13.350 1.00 68.88 70 VAL A O 1
ATOM 587 N N . ARG A 1 71 ? 2.666 -0.976 -11.794 1.00 75.44 71 ARG A N 1
ATOM 588 C CA . ARG A 1 71 ? 2.020 0.316 -11.887 1.00 75.44 71 ARG A CA 1
ATOM 589 C C . ARG A 1 71 ? 1.321 0.627 -10.575 1.00 75.44 71 ARG A C 1
ATOM 591 O O . ARG A 1 71 ? 0.454 -0.122 -10.133 1.00 75.44 71 ARG A O 1
ATOM 598 N N . ILE A 1 72 ? 1.691 1.767 -10.013 1.00 83.19 72 ILE A N 1
ATOM 599 C CA . ILE A 1 72 ? 1.052 2.372 -8.852 1.00 83.19 72 ILE A CA 1
ATOM 600 C C . ILE A 1 72 ? 0.534 3.724 -9.333 1.00 83.19 72 ILE A C 1
ATOM 602 O O . ILE A 1 72 ? 1.318 4.528 -9.829 1.00 83.19 72 ILE A O 1
ATOM 606 N N . ARG A 1 73 ? -0.773 3.964 -9.241 1.00 82.25 73 ARG A N 1
ATOM 607 C CA . ARG A 1 73 ? -1.399 5.219 -9.674 1.00 82.25 73 ARG A CA 1
ATOM 608 C C . ARG A 1 73 ? -2.274 5.771 -8.570 1.00 82.25 73 ARG A C 1
ATOM 610 O O . ARG A 1 73 ? -2.980 5.011 -7.918 1.00 82.25 73 ARG A O 1
ATOM 617 N N . ILE A 1 74 ? -2.231 7.083 -8.403 1.00 83.56 74 ILE A N 1
ATOM 618 C CA . ILE A 1 74 ? -3.234 7.808 -7.634 1.00 83.56 74 ILE A CA 1
ATOM 619 C C . ILE A 1 74 ? -4.268 8.281 -8.642 1.00 83.56 74 ILE A C 1
ATOM 621 O O . ILE A 1 74 ? -3.918 8.899 -9.648 1.00 83.56 74 ILE A O 1
ATOM 625 N N . CYS A 1 75 ? -5.513 7.917 -8.398 1.00 80.94 75 CYS A N 1
ATOM 626 C CA . CYS A 1 75 ? -6.657 8.393 -9.141 1.00 80.94 75 CYS A CA 1
ATOM 627 C C . CYS A 1 75 ? -7.410 9.349 -8.220 1.00 80.94 75 CYS A C 1
ATOM 629 O O . CYS A 1 75 ? -7.808 8.966 -7.120 1.00 80.94 75 CYS A O 1
ATOM 631 N N . GLU A 1 76 ? -7.520 10.594 -8.664 1.00 76.31 76 GLU A N 1
ATOM 632 C CA . GLU A 1 76 ? -8.347 11.618 -8.036 1.00 76.31 76 GLU A CA 1
ATOM 633 C C . GLU A 1 76 ? -9.710 11.511 -8.725 1.00 76.31 76 GLU A C 1
ATOM 635 O O . GLU A 1 76 ? -9.802 11.718 -9.939 1.00 76.31 76 GLU A O 1
ATOM 640 N N . ASP A 1 77 ? -10.736 11.084 -7.993 1.00 68.00 77 ASP A N 1
ATOM 641 C CA . ASP A 1 77 ? -12.101 11.072 -8.509 1.00 68.00 77 ASP A CA 1
ATOM 642 C C . ASP A 1 77 ? -12.770 12.399 -8.131 1.00 68.00 77 ASP A C 1
ATOM 644 O O . ASP A 1 77 ? -13.085 12.642 -6.965 1.00 68.00 77 ASP A O 1
ATOM 648 N N . GLU A 1 78 ? -12.930 13.289 -9.116 1.00 57.59 78 GLU A N 1
ATOM 649 C CA . GLU A 1 78 ? -13.587 14.589 -8.922 1.00 57.59 78 GLU A CA 1
ATOM 650 C C . GLU A 1 78 ? -15.094 14.443 -8.625 1.00 57.59 78 GLU A C 1
ATOM 652 O O . GLU A 1 78 ? -15.696 15.383 -8.102 1.00 57.59 78 GLU A O 1
ATOM 657 N N . ASP A 1 79 ? -15.691 13.284 -8.937 1.00 63.56 79 ASP A N 1
ATOM 658 C CA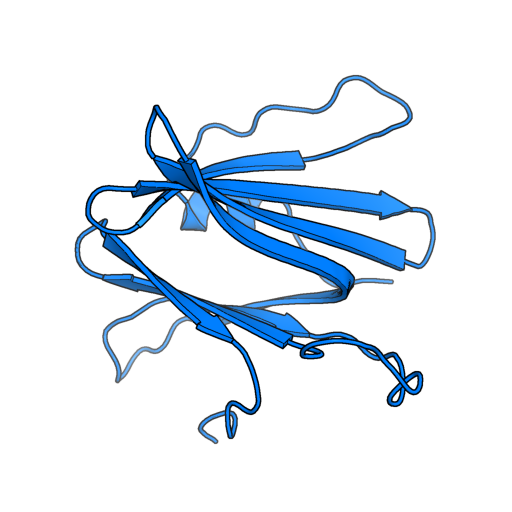 . ASP A 1 79 ? -17.119 13.001 -8.788 1.00 63.56 79 ASP A CA 1
ATOM 659 C C . ASP A 1 79 ? -17.434 12.081 -7.582 1.00 63.56 79 ASP A C 1
ATOM 661 O O . ASP A 1 79 ? -18.533 12.174 -7.026 1.00 63.56 79 ASP A O 1
ATOM 665 N N . GLU A 1 80 ? -16.507 11.207 -7.155 1.00 55.12 80 GLU A N 1
ATOM 666 C CA . GLU A 1 80 ? -16.718 10.220 -6.071 1.00 55.12 80 GLU A CA 1
ATOM 667 C C . GLU A 1 80 ? -16.093 10.581 -4.701 1.00 55.12 80 GLU A C 1
ATOM 669 O O . GLU A 1 80 ? -16.128 9.759 -3.786 1.00 55.12 80 GLU A O 1
ATOM 674 N N . ASP A 1 81 ? -15.600 11.812 -4.502 1.00 59.62 81 ASP A N 1
ATOM 675 C CA . ASP A 1 81 ? -15.065 12.362 -3.228 1.00 59.62 81 ASP A CA 1
ATOM 676 C C . ASP A 1 81 ? -13.909 11.557 -2.572 1.00 59.62 81 ASP A C 1
ATOM 678 O O . ASP A 1 81 ? -13.452 11.899 -1.475 1.00 59.62 81 ASP A O 1
ATOM 682 N N . GLU A 1 82 ? -13.420 10.485 -3.199 1.00 65.75 82 GLU A N 1
ATOM 683 C CA . GLU A 1 82 ? -12.480 9.536 -2.598 1.00 65.75 82 GLU A CA 1
ATOM 684 C C . GLU A 1 82 ? -11.249 9.339 -3.496 1.00 65.75 82 GLU A C 1
ATOM 686 O O . GLU A 1 82 ? -11.276 8.605 -4.484 1.00 65.75 82 GLU A O 1
ATOM 691 N N . ASP A 1 83 ? -10.123 9.951 -3.113 1.00 79.00 83 ASP A N 1
ATOM 692 C CA . ASP A 1 83 ? -8.826 9.638 -3.718 1.00 79.00 83 ASP A CA 1
ATOM 693 C C . ASP A 1 83 ? -8.515 8.151 -3.498 1.00 79.00 83 ASP A C 1
ATOM 695 O O . ASP A 1 83 ? -8.587 7.646 -2.365 1.00 79.00 83 ASP A O 1
ATOM 699 N N . TYR A 1 84 ? -8.081 7.447 -4.547 1.00 83.38 84 TYR A N 1
ATOM 700 C CA . TYR A 1 84 ? -7.648 6.058 -4.417 1.00 83.38 84 TYR A CA 1
ATOM 701 C C . TYR A 1 84 ? -6.277 5.783 -5.036 1.00 83.38 84 TYR A C 1
ATOM 703 O O . TYR A 1 84 ? -5.936 6.210 -6.138 1.00 83.38 84 TYR A O 1
ATOM 711 N N . LEU A 1 85 ? -5.472 5.007 -4.311 1.00 86.75 85 LEU A N 1
ATOM 712 C CA . LEU A 1 85 ? -4.193 4.470 -4.754 1.00 86.75 85 LEU A CA 1
ATOM 713 C C . LEU A 1 85 ? -4.417 3.074 -5.345 1.00 86.75 85 LEU A C 1
ATOM 715 O O . LEU A 1 85 ? -4.589 2.100 -4.609 1.00 86.75 85 LEU A O 1
ATOM 719 N N . ALA A 1 86 ? -4.407 2.969 -6.671 1.00 84.81 86 ALA A N 1
ATOM 720 C CA . ALA A 1 86 ? -4.539 1.715 -7.402 1.00 84.81 86 ALA A CA 1
ATOM 721 C C . ALA A 1 86 ? -3.175 1.066 -7.668 1.00 84.81 86 ALA A C 1
ATOM 723 O O . ALA A 1 86 ? -2.235 1.711 -8.145 1.00 84.81 86 ALA A O 1
ATOM 724 N N . MET A 1 87 ? -3.082 -0.238 -7.403 1.00 84.50 87 MET A N 1
ATOM 725 C CA . MET A 1 87 ? -1.892 -1.047 -7.662 1.00 84.50 87 MET A CA 1
ATOM 726 C C . MET A 1 87 ? -2.233 -2.213 -8.581 1.00 84.50 87 MET A C 1
ATOM 728 O O . MET A 1 87 ? -3.081 -3.053 -8.267 1.00 84.50 87 MET A O 1
ATOM 732 N N . GLU A 1 88 ? -1.554 -2.261 -9.725 1.00 77.25 88 GLU A N 1
ATOM 733 C CA . GLU A 1 88 ? -1.786 -3.241 -10.784 1.00 77.25 88 GLU A CA 1
ATOM 734 C C . GLU A 1 88 ? -0.536 -4.100 -11.008 1.00 77.25 88 GLU A C 1
ATOM 736 O O . GLU A 1 88 ? 0.583 -3.589 -11.113 1.00 77.25 88 GLU A O 1
ATOM 741 N N . SER A 1 89 ? -0.736 -5.414 -11.131 1.00 73.06 89 SER A N 1
ATOM 742 C CA . SER A 1 89 ? 0.272 -6.369 -11.602 1.00 73.06 89 SER A CA 1
ATOM 743 C C . SER A 1 89 ? 0.101 -6.641 -13.108 1.00 73.06 89 SER A C 1
ATOM 745 O O . SER A 1 89 ? -1.023 -6.853 -13.564 1.00 73.06 89 SER A O 1
ATOM 747 N N . THR A 1 90 ? 1.185 -6.670 -13.903 1.00 57.75 90 THR A N 1
ATOM 748 C CA . THR A 1 90 ? 1.145 -7.104 -15.324 1.00 57.75 90 THR A CA 1
ATOM 749 C C . THR A 1 90 ? 1.296 -8.610 -15.464 1.00 57.75 90 THR A C 1
ATOM 751 O O . THR A 1 90 ? 1.157 -9.120 -16.576 1.00 57.75 90 THR A O 1
ATOM 754 N N . THR A 1 91 ? 1.626 -9.337 -14.395 1.00 54.16 91 THR A N 1
ATOM 755 C CA . THR A 1 91 ? 1.933 -10.759 -14.508 1.00 54.16 91 THR A CA 1
ATOM 756 C C . THR A 1 91 ? 0.652 -11.500 -14.870 1.00 54.16 91 THR A C 1
ATOM 758 O O . THR A 1 91 ? -0.233 -11.699 -14.031 1.00 54.16 91 THR A O 1
ATOM 761 N N . GLU A 1 92 ? 0.537 -11.892 -16.144 1.00 49.66 92 GLU A N 1
ATOM 762 C CA . GLU A 1 92 ? -0.484 -12.824 -16.613 1.00 49.66 92 GLU A CA 1
ATOM 763 C C . GLU A 1 92 ? -0.542 -13.979 -15.617 1.00 49.66 92 GLU A C 1
ATOM 765 O O . GLU A 1 92 ? 0.483 -14.599 -15.329 1.00 49.66 92 GLU A O 1
ATOM 770 N N . ARG A 1 93 ? -1.731 -14.172 -15.025 1.00 47.50 93 ARG A N 1
ATOM 771 C CA . ARG A 1 93 ? -2.052 -15.126 -13.952 1.00 47.50 93 ARG A CA 1
ATOM 772 C C . ARG A 1 93 ? -1.021 -16.253 -13.834 1.00 47.50 93 ARG A C 1
ATOM 774 O O . ARG A 1 93 ? -1.167 -17.293 -14.476 1.00 47.50 93 ARG A O 1
ATOM 781 N N . ARG A 1 94 ? -0.022 -16.097 -12.958 1.00 45.06 94 ARG A N 1
ATOM 782 C CA . ARG A 1 94 ? 0.720 -17.268 -12.485 1.00 45.06 94 ARG A CA 1
ATOM 783 C C . ARG A 1 94 ? -0.292 -18.147 -11.739 1.00 45.06 94 ARG A C 1
ATOM 785 O O . ARG A 1 94 ? -0.989 -17.630 -10.860 1.00 45.06 94 ARG A O 1
ATOM 792 N N . PRO A 1 95 ? -0.443 -19.437 -12.086 1.00 39.84 95 PRO A N 1
ATOM 793 C CA . PRO A 1 95 ? -1.357 -20.314 -11.367 1.00 39.84 95 PRO A CA 1
ATOM 794 C C . PRO A 1 95 ? -0.957 -20.351 -9.885 1.00 39.84 95 PRO A C 1
ATOM 796 O O . PRO A 1 95 ? 0.156 -20.753 -9.562 1.00 39.84 95 PRO A O 1
ATOM 799 N N . GLY A 1 96 ? -1.847 -19.886 -9.000 1.00 41.41 96 GLY A N 1
ATOM 800 C CA . GLY A 1 96 ? -1.611 -19.796 -7.552 1.00 41.41 96 GLY A CA 1
ATOM 801 C C . GLY A 1 96 ? -1.392 -18.384 -6.991 1.00 41.41 96 GLY A C 1
ATOM 802 O O . GLY A 1 96 ? -1.345 -18.241 -5.773 1.00 41.41 96 GLY A O 1
ATOM 803 N N . ALA A 1 97 ? -1.304 -17.341 -7.827 1.00 43.91 97 ALA A N 1
ATOM 804 C CA . ALA A 1 97 ? -1.238 -15.960 -7.344 1.00 43.91 97 ALA A CA 1
ATOM 805 C C . ALA A 1 97 ? -2.599 -15.516 -6.771 1.00 43.91 97 ALA A C 1
ATOM 807 O O . ALA A 1 97 ? -3.600 -15.415 -7.486 1.00 43.91 97 ALA A O 1
ATOM 808 N N . LEU A 1 98 ? -2.638 -15.288 -5.457 1.00 46.75 98 LEU A N 1
ATOM 809 C CA . LEU A 1 98 ? -3.769 -14.700 -4.744 1.00 46.75 98 LEU A CA 1
ATOM 810 C C . LEU A 1 98 ? -3.871 -13.216 -5.131 1.00 46.75 98 LEU A C 1
ATOM 812 O O . LEU A 1 98 ? -3.049 -12.429 -4.694 1.00 46.75 98 LEU A O 1
ATOM 816 N N . GLN A 1 99 ? -4.884 -12.864 -5.930 1.00 55.59 99 GLN A N 1
ATOM 817 C CA . GLN A 1 99 ? -5.332 -11.491 -6.235 1.00 55.59 99 GLN A CA 1
ATOM 818 C C . GLN A 1 99 ? -4.263 -10.550 -6.845 1.00 55.59 99 GLN A C 1
ATOM 820 O O . GLN A 1 99 ? -3.361 -10.063 -6.182 1.00 55.59 99 GLN A O 1
ATOM 825 N N . ASN A 1 100 ? -4.423 -10.219 -8.132 1.00 61.16 100 ASN A N 1
ATOM 826 C CA . ASN A 1 100 ? -3.415 -9.488 -8.923 1.00 61.16 100 ASN A CA 1
ATOM 827 C C . ASN A 1 100 ? -3.477 -7.949 -8.805 1.00 61.16 100 ASN A C 1
ATOM 829 O O . ASN A 1 100 ? -2.800 -7.250 -9.562 1.00 61.16 100 ASN A O 1
ATOM 833 N N . SER A 1 101 ? -4.339 -7.416 -7.942 1.00 70.50 101 SER A N 1
ATOM 834 C CA . SER A 1 101 ? -4.502 -5.975 -7.748 1.00 70.50 101 SER A CA 1
ATOM 835 C C . SER A 1 101 ? -5.292 -5.661 -6.483 1.00 70.50 101 SER A C 1
ATOM 837 O O . SER A 1 101 ? -6.166 -6.433 -6.062 1.00 70.50 101 SER A O 1
ATOM 839 N N . PHE A 1 102 ? -5.015 -4.492 -5.914 1.00 77.62 102 PHE A N 1
ATOM 840 C CA . PHE A 1 102 ? -5.863 -3.868 -4.908 1.00 77.62 102 PHE A CA 1
ATOM 841 C C . PHE A 1 102 ? -5.841 -2.342 -5.047 1.00 77.62 102 PHE A C 1
ATOM 843 O O . PHE A 1 102 ? -4.909 -1.781 -5.628 1.00 77.62 102 PHE A O 1
ATOM 850 N N . ALA A 1 103 ? -6.875 -1.684 -4.525 1.00 83.75 103 ALA A N 1
ATOM 851 C CA . ALA A 1 103 ? -6.875 -0.245 -4.281 1.00 83.75 103 ALA A CA 1
ATOM 852 C C . ALA A 1 103 ? -6.907 0.044 -2.787 1.00 83.75 103 ALA A C 1
ATOM 854 O O . ALA A 1 103 ? -7.484 -0.719 -2.005 1.00 83.75 103 ALA A O 1
ATOM 855 N N . ILE A 1 104 ? -6.309 1.171 -2.420 1.00 87.94 104 ILE A N 1
ATOM 856 C CA . ILE A 1 104 ? -6.497 1.809 -1.124 1.00 87.94 104 ILE A CA 1
ATOM 857 C C . ILE A 1 104 ? -7.270 3.098 -1.382 1.00 87.94 104 ILE A C 1
ATOM 859 O O . ILE A 1 104 ? -6.729 3.983 -2.033 1.00 87.94 104 ILE A O 1
ATOM 863 N N . ALA A 1 105 ? -8.500 3.205 -0.893 1.00 86.12 105 ALA A N 1
ATOM 864 C CA . ALA A 1 105 ? -9.283 4.440 -0.957 1.00 86.12 105 ALA A CA 1
ATOM 865 C C . ALA A 1 105 ? -9.151 5.210 0.361 1.00 86.12 105 ALA A C 1
ATOM 867 O O . ALA A 1 105 ? -9.043 4.589 1.427 1.00 86.12 105 ALA A O 1
ATOM 868 N N . LYS A 1 106 ? -9.146 6.542 0.292 1.00 83.81 106 LYS A N 1
ATOM 869 C CA . LYS A 1 106 ? -9.063 7.438 1.449 1.00 83.81 106 LYS A CA 1
ATOM 870 C C . LYS A 1 106 ? -10.349 8.251 1.575 1.00 83.81 106 LYS A C 1
ATOM 872 O O . LYS A 1 106 ? -10.699 8.993 0.668 1.00 83.81 106 LYS A O 1
ATOM 877 N N . ARG A 1 107 ? -10.989 8.180 2.744 1.00 78.75 107 ARG A N 1
ATOM 878 C CA . ARG A 1 107 ? -12.154 9.001 3.097 1.00 78.75 107 ARG A CA 1
ATOM 879 C C . ARG A 1 107 ? -12.037 9.482 4.538 1.00 78.75 107 ARG A C 1
ATOM 881 O O . ARG A 1 107 ? -11.884 8.653 5.429 1.00 78.75 107 ARG A O 1
ATOM 888 N N . ASP A 1 108 ? -12.119 10.791 4.779 1.00 74.62 108 ASP A N 1
ATOM 889 C CA . ASP A 1 108 ? -12.084 11.381 6.133 1.00 74.62 108 ASP A CA 1
ATOM 890 C C . ASP A 1 108 ? -10.927 10.837 7.012 1.00 74.62 108 ASP A C 1
ATOM 892 O O . ASP A 1 108 ? -11.121 10.463 8.168 1.00 74.62 108 ASP A O 1
ATOM 896 N N . ASP A 1 109 ? -9.725 10.722 6.430 1.00 73.06 109 ASP A N 1
ATOM 897 C CA . ASP A 1 109 ? -8.506 10.138 7.030 1.00 73.06 109 ASP A CA 1
ATOM 898 C C . ASP A 1 109 ? -8.572 8.642 7.411 1.00 73.06 109 ASP A C 1
ATOM 900 O O . ASP A 1 109 ? -7.623 8.095 7.981 1.00 73.06 109 ASP A O 1
ATOM 904 N N . ILE A 1 110 ? -9.647 7.942 7.041 1.00 76.81 110 ILE A N 1
ATOM 905 C CA . ILE A 1 110 ? -9.789 6.491 7.169 1.00 76.81 110 ILE A CA 1
ATOM 906 C C . ILE A 1 110 ? -9.528 5.842 5.811 1.00 76.81 110 ILE A C 1
ATOM 908 O O . ILE A 1 110 ? -10.143 6.188 4.802 1.00 76.81 110 ILE A O 1
ATOM 912 N N . TYR A 1 111 ? -8.648 4.842 5.798 1.00 84.88 111 TYR A N 1
ATOM 913 C CA . TYR A 1 111 ? -8.340 4.093 4.586 1.00 84.88 111 TYR A CA 1
ATOM 914 C C . TYR A 1 111 ? -9.161 2.806 4.519 1.00 84.88 111 TYR A C 1
ATOM 916 O O . TYR A 1 111 ? -9.384 2.128 5.528 1.00 84.88 111 TYR A O 1
ATOM 924 N N . SER A 1 112 ? -9.594 2.445 3.316 1.00 85.75 112 SER A N 1
ATOM 925 C CA . SER A 1 112 ? -10.246 1.169 3.024 1.00 85.75 112 SER A CA 1
ATOM 926 C C . SER A 1 112 ? -9.492 0.431 1.918 1.00 85.75 112 SER A C 1
ATOM 928 O O . SER A 1 112 ? -8.868 1.051 1.061 1.00 85.75 112 SER A O 1
ATOM 930 N N . ILE A 1 113 ? -9.471 -0.904 1.983 1.00 85.56 113 ILE A N 1
ATOM 931 C CA . ILE A 1 113 ? -8.674 -1.749 1.083 1.00 85.56 113 ILE A CA 1
ATOM 932 C C . ILE A 1 113 ? -9.610 -2.635 0.269 1.00 85.56 113 ILE A C 1
ATOM 934 O O . ILE A 1 113 ? -10.398 -3.402 0.823 1.00 85.56 113 ILE A O 1
ATOM 938 N N . HIS A 1 114 ? -9.483 -2.550 -1.052 1.00 78.94 114 HIS A N 1
ATOM 939 C CA . HIS A 1 114 ? -10.319 -3.253 -2.017 1.00 78.94 114 HIS A CA 1
ATOM 940 C C . HIS A 1 114 ? -9.462 -4.229 -2.821 1.00 78.94 114 HIS A C 1
ATOM 942 O O . HIS A 1 114 ? -8.757 -3.821 -3.741 1.00 78.94 114 HIS A O 1
ATOM 948 N N . ALA A 1 115 ? -9.510 -5.519 -2.477 1.00 68.94 115 ALA A N 1
ATOM 949 C CA . ALA A 1 115 ? -8.712 -6.554 -3.131 1.00 68.94 115 ALA A CA 1
ATOM 950 C C . ALA A 1 115 ? -9.529 -7.354 -4.168 1.00 68.94 115 ALA A C 1
ATOM 952 O O . ALA A 1 115 ? -10.534 -7.974 -3.827 1.00 68.94 115 ALA A O 1
ATOM 953 N N . GLY A 1 116 ? -9.055 -7.400 -5.421 1.00 60.34 116 GLY A N 1
ATOM 954 C CA . GLY A 1 116 ? -9.546 -8.307 -6.470 1.00 60.34 116 GLY A CA 1
ATOM 955 C C . GLY A 1 116 ? -10.760 -7.848 -7.302 1.00 60.34 116 GLY A C 1
ATOM 956 O O . GLY A 1 116 ? -11.872 -7.718 -6.807 1.00 60.34 116 GLY A O 1
ATOM 957 N N . SER A 1 117 ? -10.533 -7.733 -8.621 1.00 41.91 117 SER A N 1
ATOM 958 C CA . SER A 1 117 ? -11.494 -7.415 -9.697 1.00 41.91 117 SER A CA 1
ATOM 959 C C . SER A 1 117 ? -12.298 -6.128 -9.494 1.00 41.91 117 SER A C 1
ATOM 961 O O . SER A 1 117 ? -13.523 -6.129 -9.638 1.00 41.91 117 SER A O 1
ATOM 963 N N . MET A 1 118 ? -11.620 -4.999 -9.279 1.00 39.59 118 MET A N 1
ATOM 964 C CA . MET A 1 118 ? -12.225 -3.744 -9.720 1.00 39.59 118 MET A CA 1
ATOM 965 C C . MET A 1 118 ? -12.521 -3.881 -11.218 1.00 39.59 118 MET A C 1
ATOM 967 O O . MET A 1 118 ? -11.612 -4.051 -12.031 1.00 39.59 118 MET A O 1
ATOM 971 N N . ARG A 1 119 ? -13.805 -3.820 -11.589 1.00 41.19 119 ARG A N 1
ATOM 972 C CA . ARG A 1 119 ? -14.135 -3.093 -12.811 1.00 41.19 119 ARG A CA 1
ATOM 973 C C . ARG A 1 119 ? -13.631 -1.696 -12.516 1.00 41.19 119 ARG A C 1
ATOM 975 O O . ARG A 1 119 ? -14.221 -1.038 -11.670 1.00 41.19 119 ARG A O 1
ATOM 982 N N . THR A 1 120 ? -12.507 -1.315 -13.106 1.00 32.69 120 THR A N 1
ATOM 983 C CA . THR A 1 120 ? -12.140 0.092 -13.209 1.00 32.69 120 THR A CA 1
ATOM 984 C C . THR A 1 120 ? -13.416 0.818 -13.652 1.00 32.69 120 THR A C 1
ATOM 986 O O . THR A 1 120 ? -13.969 0.424 -14.690 1.00 32.69 120 THR A O 1
ATOM 989 N N . PRO A 1 121 ? -13.983 1.741 -12.854 1.00 34.25 121 PRO A N 1
ATOM 990 C CA . PRO A 1 121 ? -14.990 2.649 -13.377 1.00 34.25 121 PRO A CA 1
ATOM 991 C C . PRO A 1 121 ? -14.373 3.348 -14.596 1.00 34.25 121 PRO A C 1
ATOM 993 O O . PRO A 1 121 ? -13.154 3.534 -14.648 1.00 34.25 121 PRO A O 1
ATOM 996 N N . ALA A 1 122 ? -15.184 3.551 -15.631 1.00 31.44 122 ALA A N 1
ATOM 997 C CA . ALA A 1 122 ? -14.729 4.071 -16.919 1.00 31.44 122 ALA A CA 1
ATOM 998 C C . ALA A 1 122 ? -14.182 5.495 -16.801 1.00 31.44 122 ALA A C 1
ATOM 1000 O O . ALA A 1 122 ? -14.775 6.261 -16.016 1.00 31.44 122 ALA A O 1
#